Protein AF-A0ABD7GNR4-F1 (afdb_monomer)

pLDDT: mean 85.23, std 10.4, range [52.38, 95.38]

Mean predicted aligned error: 8.14 Å

Structure (mmCIF, N/CA/C/O backbone):
data_AF-A0ABD7GNR4-F1
#
_entry.id   AF-A0ABD7GNR4-F1
#
loop_
_atom_site.group_PDB
_atom_site.id
_atom_site.type_symbol
_atom_site.label_atom_id
_atom_site.label_alt_id
_atom_site.label_comp_id
_atom_site.label_asym_id
_atom_site.label_entity_id
_atom_site.label_seq_id
_atom_site.pdbx_PDB_ins_code
_atom_site.Cartn_x
_atom_site.Cartn_y
_atom_site.Cartn_z
_atom_site.occupancy
_atom_site.B_iso_or_equiv
_atom_site.auth_seq_id
_atom_site.auth_comp_id
_atom_site.auth_asym_id
_atom_site.auth_atom_id
_atom_site.pdbx_PDB_model_num
ATOM 1 N N . LEU A 1 1 ? -12.129 -24.718 -8.463 1.00 57.41 1 LEU A N 1
ATOM 2 C CA . LEU A 1 1 ? -11.884 -23.586 -9.391 1.00 57.41 1 LEU A CA 1
ATOM 3 C C . LEU A 1 1 ? -12.313 -22.224 -8.818 1.00 57.41 1 LEU A C 1
ATOM 5 O O . LEU A 1 1 ? -11.489 -21.324 -8.818 1.00 57.41 1 LEU A O 1
ATOM 9 N N . LEU A 1 2 ? -13.518 -22.052 -8.244 1.00 62.28 2 LEU A N 1
ATOM 10 C CA . LEU A 1 2 ? -13.948 -20.755 -7.667 1.00 62.28 2 LEU A CA 1
ATOM 11 C C . LEU A 1 2 ? -13.196 -20.287 -6.398 1.00 62.28 2 LEU A C 1
ATOM 13 O O . LEU A 1 2 ? -13.143 -19.090 -6.148 1.00 62.28 2 LEU A O 1
ATOM 17 N N . LYS A 1 3 ? -12.598 -21.189 -5.605 1.00 74.62 3 LYS A N 1
ATOM 18 C CA . LYS A 1 3 ? -11.896 -20.822 -4.354 1.00 74.62 3 LYS A CA 1
ATOM 19 C C . LYS A 1 3 ? -10.524 -20.158 -4.566 1.00 74.62 3 LYS A C 1
ATOM 21 O O . LYS A 1 3 ? -10.056 -19.463 -3.680 1.00 74.62 3 LYS A O 1
ATOM 26 N N . ALA A 1 4 ? -9.898 -20.338 -5.732 1.00 82.62 4 ALA A N 1
ATOM 27 C CA . ALA A 1 4 ? -8.558 -19.817 -6.035 1.00 82.62 4 ALA A CA 1
ATOM 28 C C . ALA A 1 4 ? -8.580 -18.588 -6.962 1.00 82.62 4 ALA A C 1
ATOM 30 O O . ALA A 1 4 ? -7.553 -18.226 -7.526 1.00 82.62 4 ALA A O 1
ATOM 31 N N . ARG A 1 5 ? -9.744 -17.947 -7.140 1.00 89.81 5 ARG A N 1
ATOM 32 C CA . ARG A 1 5 ? -9.934 -16.830 -8.083 1.00 89.81 5 ARG A CA 1
ATOM 33 C C . ARG A 1 5 ? -8.892 -15.725 -7.915 1.00 89.81 5 ARG A C 1
ATOM 35 O O . ARG A 1 5 ? -8.344 -15.271 -8.910 1.00 89.81 5 ARG A O 1
ATOM 42 N N . THR A 1 6 ? -8.567 -15.359 -6.677 1.00 90.44 6 THR A N 1
ATOM 43 C CA . THR A 1 6 ? -7.576 -14.318 -6.373 1.00 90.44 6 THR A CA 1
ATOM 44 C C . THR A 1 6 ? -6.160 -14.729 -6.774 1.00 90.44 6 THR A C 1
ATOM 46 O O . THR A 1 6 ? -5.441 -13.938 -7.369 1.00 90.44 6 THR A O 1
ATOM 49 N N . PHE A 1 7 ? -5.775 -15.984 -6.524 1.00 90.44 7 PHE A N 1
ATOM 50 C CA . PHE A 1 7 ? -4.470 -16.512 -6.936 1.00 90.44 7 PHE A CA 1
ATOM 51 C C . PHE A 1 7 ? -4.357 -16.656 -8.455 1.00 90.44 7 PHE A C 1
ATOM 53 O O . PHE A 1 7 ? -3.313 -16.357 -9.026 1.00 90.44 7 PHE A O 1
ATOM 60 N N . ILE A 1 8 ? -5.438 -17.071 -9.119 1.00 93.00 8 ILE A N 1
ATOM 61 C CA . ILE A 1 8 ? -5.497 -17.156 -10.583 1.00 93.00 8 ILE A CA 1
ATOM 62 C C . ILE A 1 8 ? -5.372 -15.755 -11.195 1.00 93.00 8 ILE A C 1
ATOM 64 O O . ILE A 1 8 ? -4.596 -15.564 -12.128 1.00 93.00 8 ILE A O 1
ATOM 68 N N . ALA A 1 9 ? -6.086 -14.768 -10.647 1.00 92.38 9 ALA A N 1
ATOM 69 C CA . ALA A 1 9 ? -5.980 -13.376 -11.074 1.00 92.38 9 ALA A CA 1
ATOM 70 C C . ALA A 1 9 ? -4.562 -12.822 -10.862 1.00 92.38 9 ALA A C 1
ATOM 72 O O . ALA A 1 9 ? -4.012 -12.206 -11.769 1.00 92.38 9 ALA A O 1
ATOM 73 N N . LEU A 1 10 ? -3.943 -13.099 -9.709 1.00 91.25 10 LEU A N 1
ATOM 74 C CA . LEU A 1 10 ? -2.566 -12.699 -9.416 1.00 91.25 10 LEU A CA 1
ATOM 75 C C . LEU A 1 10 ? -1.579 -13.275 -10.440 1.00 91.25 10 LEU A C 1
ATOM 77 O O . LEU A 1 10 ? -0.775 -12.532 -10.997 1.00 91.25 10 LEU A O 1
ATOM 81 N N . LEU A 1 11 ? -1.663 -14.578 -10.725 1.00 92.75 11 LEU A N 1
ATOM 82 C CA . LEU A 1 11 ? -0.792 -15.232 -11.706 1.00 92.75 11 LEU A CA 1
ATOM 83 C C . LEU A 1 11 ? -0.967 -14.652 -13.113 1.00 92.75 11 LEU A C 1
ATOM 85 O O . LEU A 1 11 ? 0.026 -14.426 -13.801 1.00 92.75 11 LEU A O 1
ATOM 89 N N . LEU A 1 12 ? -2.206 -14.370 -13.527 1.00 94.44 12 LEU A N 1
ATOM 90 C CA . LEU A 1 12 ? -2.481 -13.736 -14.819 1.00 94.44 12 LEU A CA 1
ATOM 91 C C . LEU A 1 12 ? -1.874 -12.334 -14.914 1.00 94.44 12 LEU A C 1
ATOM 93 O O . LEU A 1 12 ? -1.253 -12.006 -15.923 1.00 94.44 12 LEU A O 1
ATOM 97 N N . VAL A 1 13 ? -2.018 -11.522 -13.865 1.00 93.25 13 VAL A N 1
ATOM 98 C CA . VAL A 1 13 ? -1.455 -10.167 -13.827 1.00 93.25 13 VAL A CA 1
ATOM 99 C C . VAL A 1 13 ? 0.075 -10.210 -13.860 1.00 93.25 13 VAL A C 1
ATOM 101 O O . VAL A 1 13 ? 0.683 -9.479 -14.641 1.00 93.25 13 VAL A O 1
ATOM 104 N N . ILE A 1 14 ? 0.704 -11.099 -13.086 1.00 92.75 14 ILE A N 1
ATOM 105 C CA . ILE A 1 14 ? 2.166 -11.274 -13.094 1.00 92.75 14 ILE A CA 1
ATOM 106 C C . ILE A 1 14 ? 2.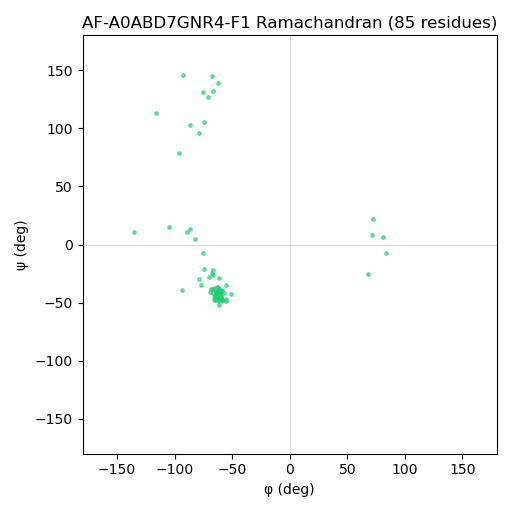654 -11.689 -14.487 1.00 92.75 14 ILE A C 1
ATOM 108 O O . ILE A 1 14 ? 3.611 -11.105 -14.992 1.00 92.75 14 ILE A O 1
ATOM 112 N N . ALA A 1 15 ? 1.993 -12.658 -15.127 1.00 93.94 15 ALA A N 1
ATOM 113 C CA . ALA A 1 15 ? 2.360 -13.114 -16.466 1.00 93.94 15 ALA A CA 1
ATOM 114 C C . ALA A 1 15 ? 2.226 -11.994 -17.510 1.00 93.94 15 ALA A C 1
ATOM 116 O O . ALA A 1 15 ? 3.120 -11.807 -18.333 1.00 93.94 15 ALA A O 1
ATOM 117 N N . PHE A 1 16 ? 1.146 -11.212 -17.445 1.00 95.38 16 PHE A N 1
ATOM 118 C CA . PHE A 1 16 ? 0.920 -10.082 -18.343 1.00 95.38 16 PHE A CA 1
ATOM 119 C C . PHE A 1 16 ? 2.011 -9.009 -18.208 1.00 95.38 16 PHE A C 1
ATOM 121 O O . PHE A 1 16 ? 2.648 -8.641 -19.199 1.00 95.38 16 PHE A O 1
ATOM 128 N N . PHE A 1 17 ? 2.281 -8.542 -16.986 1.00 92.12 17 PHE A N 1
ATOM 129 C CA . PHE A 1 17 ? 3.287 -7.501 -16.756 1.00 92.12 17 PHE A CA 1
ATOM 130 C C . PHE A 1 17 ? 4.719 -7.990 -16.976 1.00 92.12 17 PHE A C 1
ATOM 132 O O . PHE A 1 17 ? 5.560 -7.205 -17.406 1.00 92.12 17 PHE A O 1
ATOM 139 N N . SER A 1 18 ? 4.986 -9.284 -16.779 1.00 90.75 18 SER A N 1
ATOM 140 C CA . SER A 1 18 ? 6.284 -9.878 -17.103 1.00 90.75 18 SER A CA 1
ATOM 141 C C . SER A 1 18 ? 6.637 -9.785 -18.589 1.00 90.75 18 SER A C 1
ATOM 143 O O . SER A 1 18 ? 7.824 -9.784 -18.908 1.00 90.75 18 SER A O 1
ATOM 145 N N . VAL A 1 19 ? 5.648 -9.755 -19.487 1.00 94.00 19 VAL A N 1
ATOM 146 C CA . VAL A 1 19 ? 5.880 -9.637 -20.938 1.00 94.00 19 VAL A CA 1
ATOM 147 C C . VAL A 1 19 ? 5.817 -8.180 -21.391 1.00 94.00 19 VAL A C 1
ATOM 149 O O . VAL A 1 19 ? 6.602 -7.767 -22.239 1.00 94.00 19 VAL A O 1
ATOM 152 N N . MET A 1 20 ? 4.895 -7.395 -20.830 1.00 94.38 20 MET A N 1
ATOM 153 C CA . MET A 1 20 ? 4.653 -6.014 -21.263 1.00 94.38 20 MET A CA 1
ATOM 154 C C . MET A 1 20 ? 5.683 -5.015 -20.734 1.00 94.38 20 MET A C 1
ATOM 156 O O . MET A 1 20 ? 5.931 -4.001 -21.385 1.00 94.38 20 MET A O 1
ATOM 160 N N . VAL A 1 21 ? 6.268 -5.267 -19.559 1.00 91.12 21 VAL A N 1
ATOM 161 C CA . VAL A 1 21 ? 7.172 -4.321 -18.899 1.00 91.12 21 VAL A CA 1
ATOM 162 C C . VAL A 1 21 ? 8.578 -4.917 -18.804 1.00 91.12 21 VAL A C 1
ATOM 164 O O . VAL A 1 21 ? 8.795 -5.878 -18.056 1.00 91.12 21 VAL A O 1
ATOM 167 N N . PRO A 1 22 ? 9.571 -4.344 -19.512 1.00 85.00 22 PRO A N 1
ATOM 168 C CA . PRO A 1 22 ? 10.954 -4.760 -19.347 1.00 85.00 22 PRO A CA 1
ATOM 169 C C . PRO A 1 22 ? 11.390 -4.483 -17.904 1.00 85.00 22 PRO A C 1
ATOM 171 O O . PRO A 1 22 ? 11.064 -3.448 -17.329 1.00 85.00 22 PRO A O 1
ATOM 174 N N . ASN A 1 23 ? 12.135 -5.412 -17.310 1.00 88.69 23 ASN A N 1
ATOM 175 C CA . ASN A 1 23 ? 12.595 -5.369 -15.916 1.00 88.69 23 ASN A CA 1
ATOM 176 C C . ASN A 1 23 ? 11.527 -5.587 -14.827 1.00 88.69 23 ASN A C 1
ATOM 178 O O . ASN A 1 23 ? 11.850 -5.451 -13.643 1.00 88.69 23 ASN A O 1
ATOM 182 N N . PHE A 1 24 ? 10.290 -5.963 -15.166 1.00 90.00 24 PHE A N 1
ATOM 183 C CA . PHE A 1 24 ? 9.245 -6.218 -14.164 1.00 90.00 24 PHE A CA 1
ATOM 184 C C . PHE A 1 24 ? 9.659 -7.266 -13.116 1.00 90.00 24 PHE A C 1
ATOM 186 O O . PHE A 1 24 ? 9.543 -7.024 -11.918 1.00 90.00 24 PHE A O 1
ATOM 193 N N . LEU A 1 25 ? 10.219 -8.398 -13.559 1.00 90.00 25 LEU A N 1
ATOM 194 C CA . LEU A 1 25 ? 10.665 -9.492 -12.684 1.00 90.00 25 LEU A CA 1
ATOM 195 C C . LEU A 1 25 ? 12.100 -9.337 -12.153 1.00 90.00 25 LEU A C 1
ATOM 197 O O . LEU A 1 25 ? 12.676 -10.294 -11.637 1.00 90.00 25 LEU A O 1
ATOM 201 N N . THR A 1 26 ? 12.714 -8.160 -12.277 1.00 93.69 26 THR A N 1
ATOM 202 C CA . THR A 1 26 ? 14.036 -7.948 -11.672 1.00 93.69 26 THR A CA 1
ATOM 203 C C . THR A 1 26 ? 13.932 -7.961 -10.151 1.00 93.69 26 THR A C 1
ATOM 205 O O . THR A 1 26 ? 12.955 -7.474 -9.583 1.00 93.69 26 THR A O 1
ATOM 208 N N . ALA A 1 27 ? 14.960 -8.484 -9.473 1.00 91.06 27 ALA A N 1
ATOM 209 C CA . ALA A 1 27 ? 14.981 -8.568 -8.011 1.00 91.06 27 ALA A CA 1
ATOM 210 C C . ALA A 1 27 ? 14.772 -7.198 -7.342 1.00 91.06 27 ALA A C 1
ATOM 212 O O . ALA A 1 27 ? 14.104 -7.109 -6.319 1.00 91.06 27 ALA A O 1
ATOM 213 N N . SER A 1 28 ? 15.290 -6.127 -7.949 1.00 91.31 28 SER A N 1
ATOM 214 C CA . SER A 1 28 ? 15.132 -4.765 -7.436 1.00 91.31 28 SER A CA 1
ATOM 215 C C . SER A 1 28 ? 13.671 -4.295 -7.486 1.00 91.31 28 SER A C 1
ATOM 217 O O . SER A 1 28 ? 13.137 -3.867 -6.464 1.00 91.31 28 SER A O 1
ATOM 219 N N . ASN A 1 29 ? 12.979 -4.479 -8.620 1.00 91.19 29 ASN A N 1
ATOM 220 C CA . ASN A 1 29 ? 11.550 -4.158 -8.725 1.00 91.19 29 ASN A CA 1
ATOM 221 C C . ASN A 1 29 ? 10.702 -5.029 -7.797 1.00 91.19 29 ASN A C 1
ATOM 223 O O . ASN A 1 29 ? 9.825 -4.519 -7.105 1.00 91.19 29 ASN A O 1
ATOM 227 N N . LEU A 1 30 ? 10.982 -6.332 -7.726 1.00 91.94 30 LEU A N 1
ATOM 228 C CA . LEU A 1 30 ? 10.254 -7.239 -6.838 1.00 91.94 30 LEU A CA 1
ATOM 229 C C . LEU A 1 30 ? 10.402 -6.841 -5.366 1.00 91.94 30 LEU A C 1
ATOM 231 O O . LEU A 1 30 ? 9.420 -6.883 -4.624 1.00 91.94 30 LEU A O 1
ATOM 235 N N . LEU A 1 31 ? 11.598 -6.417 -4.948 1.00 94.00 31 LEU A N 1
ATOM 236 C CA . LEU A 1 31 ? 11.842 -5.919 -3.596 1.00 94.00 31 LEU A CA 1
ATOM 237 C C . LEU A 1 31 ? 11.053 -4.641 -3.315 1.00 94.00 31 LEU A C 1
ATOM 239 O O . LEU A 1 31 ? 10.381 -4.580 -2.289 1.00 94.00 31 LEU A O 1
ATOM 243 N N . ILE A 1 32 ? 11.082 -3.659 -4.219 1.00 91.81 32 ILE A N 1
ATOM 244 C CA . ILE A 1 32 ? 10.345 -2.396 -4.051 1.00 91.81 32 ILE A CA 1
ATOM 245 C C . ILE A 1 32 ? 8.836 -2.660 -3.957 1.00 91.81 32 ILE A C 1
ATOM 247 O O . ILE A 1 32 ? 8.177 -2.191 -3.028 1.00 91.81 32 ILE A O 1
ATOM 251 N N . MET A 1 33 ? 8.292 -3.471 -4.868 1.00 92.38 33 MET A N 1
ATOM 252 C CA . MET A 1 33 ? 6.866 -3.809 -4.884 1.00 92.38 33 MET A CA 1
ATOM 253 C C . MET A 1 33 ? 6.449 -4.575 -3.624 1.00 92.38 33 MET A C 1
ATOM 255 O O . MET A 1 33 ? 5.426 -4.264 -3.014 1.00 92.38 33 MET A O 1
ATOM 259 N N . THR A 1 34 ? 7.254 -5.551 -3.196 1.00 92.44 34 THR A N 1
ATOM 260 C CA . THR A 1 34 ? 6.960 -6.341 -1.990 1.00 92.44 34 THR A CA 1
ATOM 261 C C . THR A 1 34 ? 7.056 -5.485 -0.730 1.00 92.44 34 THR A C 1
ATOM 263 O O . THR A 1 34 ? 6.218 -5.629 0.155 1.00 92.44 34 THR A O 1
ATOM 266 N N . GLN A 1 35 ? 8.016 -4.558 -0.650 1.00 94.00 35 GLN A N 1
ATOM 267 C CA . GLN A 1 35 ? 8.119 -3.607 0.461 1.00 94.00 35 GLN A CA 1
ATOM 268 C C . GLN A 1 35 ? 6.893 -2.695 0.538 1.00 94.00 35 GLN A C 1
ATOM 270 O O . GLN A 1 35 ? 6.350 -2.501 1.624 1.00 94.00 35 GLN A O 1
ATOM 275 N N . HIS A 1 36 ? 6.409 -2.192 -0.599 1.00 90.62 36 HIS A N 1
ATOM 276 C CA . HIS A 1 36 ? 5.198 -1.375 -0.635 1.00 90.62 36 HIS A CA 1
ATOM 277 C C . HIS A 1 36 ? 3.984 -2.139 -0.081 1.00 90.62 36 HIS A C 1
ATOM 279 O O . HIS A 1 36 ? 3.288 -1.649 0.809 1.00 90.62 36 HIS A O 1
ATOM 285 N N . VAL A 1 37 ? 3.788 -3.385 -0.527 1.00 93.00 37 VAL A N 1
ATOM 286 C CA . VAL A 1 37 ? 2.714 -4.257 -0.022 1.00 93.00 37 VAL A CA 1
ATOM 287 C C . VAL A 1 37 ? 2.908 -4.601 1.457 1.00 93.00 37 VAL A C 1
ATOM 289 O O . VAL A 1 37 ? 1.932 -4.626 2.206 1.00 93.00 37 VAL A O 1
ATOM 292 N N . ALA A 1 38 ? 4.143 -4.837 1.906 1.00 94.81 38 ALA A N 1
ATOM 293 C CA . ALA A 1 38 ? 4.445 -5.145 3.3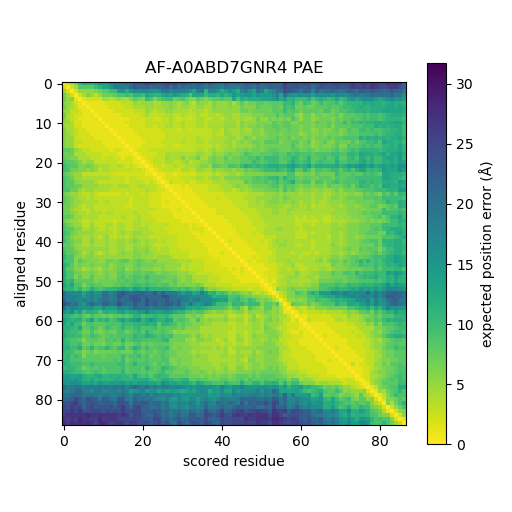01 1.00 94.81 38 ALA A CA 1
ATOM 294 C C . ALA A 1 38 ? 4.068 -3.990 4.243 1.00 94.81 38 ALA A C 1
ATOM 296 O O . ALA A 1 38 ? 3.482 -4.240 5.296 1.00 94.81 38 ALA A O 1
ATOM 297 N N . ILE A 1 39 ? 4.328 -2.737 3.848 1.00 91.44 39 ILE A N 1
ATOM 298 C CA . ILE A 1 39 ? 3.938 -1.546 4.621 1.00 91.44 39 ILE A CA 1
ATOM 299 C C . ILE A 1 39 ? 2.411 -1.481 4.767 1.00 91.44 39 ILE A C 1
ATOM 301 O O . ILE A 1 39 ? 1.898 -1.334 5.879 1.00 91.44 39 ILE A O 1
ATOM 305 N N . THR A 1 40 ? 1.666 -1.649 3.670 1.00 90.19 40 THR A N 1
ATOM 306 C CA . THR A 1 40 ? 0.194 -1.652 3.708 1.00 90.19 40 THR A CA 1
ATOM 307 C C . THR A 1 40 ? -0.363 -2.840 4.496 1.00 90.19 40 THR A C 1
ATOM 309 O O . THR A 1 40 ? -1.335 -2.685 5.233 1.00 90.19 40 THR A O 1
ATOM 312 N 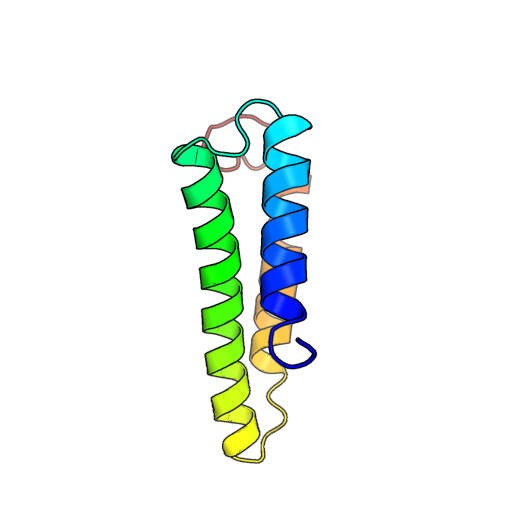N . GLY A 1 41 ? 0.256 -4.017 4.388 1.00 91.25 41 GLY A N 1
ATOM 313 C CA . GLY A 1 41 ? -0.128 -5.208 5.145 1.00 91.25 41 GLY A CA 1
ATOM 314 C C . GLY A 1 41 ? 0.070 -5.033 6.651 1.00 91.25 41 GLY A C 1
ATOM 315 O O . GLY A 1 41 ? -0.820 -5.370 7.429 1.00 91.25 41 GLY A O 1
ATOM 316 N N . LEU A 1 42 ? 1.191 -4.438 7.067 1.00 91.56 42 LEU A N 1
ATOM 317 C CA . LEU A 1 42 ? 1.459 -4.128 8.472 1.00 91.56 42 LEU A CA 1
ATOM 318 C C . LEU A 1 42 ? 0.439 -3.124 9.033 1.00 91.56 42 LEU A C 1
ATOM 320 O O . LEU A 1 42 ? -0.100 -3.334 10.121 1.00 91.56 42 LEU A O 1
ATOM 324 N N . LEU A 1 43 ? 0.117 -2.078 8.263 1.00 89.38 43 LEU A N 1
ATOM 325 C CA . LEU A 1 43 ? -0.946 -1.124 8.601 1.00 89.38 43 LEU A CA 1
ATOM 326 C C . LEU A 1 43 ? -2.310 -1.812 8.737 1.00 89.38 43 LEU A C 1
ATOM 328 O O . LEU A 1 43 ? -3.040 -1.550 9.693 1.00 89.38 43 LEU A O 1
ATOM 332 N N . ALA A 1 44 ? -2.647 -2.716 7.814 1.00 89.44 44 ALA A N 1
ATOM 333 C CA . ALA A 1 44 ? -3.899 -3.465 7.852 1.00 89.44 44 ALA A CA 1
ATOM 334 C C . ALA A 1 44 ? -4.018 -4.322 9.119 1.00 89.44 44 ALA A C 1
ATOM 336 O O . ALA A 1 44 ? -5.074 -4.321 9.749 1.00 89.44 44 ALA A O 1
ATOM 337 N N . ILE A 1 45 ? -2.936 -4.987 9.539 1.00 91.12 45 ILE A N 1
ATOM 338 C CA . ILE A 1 45 ? -2.900 -5.750 10.796 1.00 91.12 45 ILE A CA 1
ATOM 339 C C . ILE A 1 45 ? -3.185 -4.828 11.989 1.00 91.12 45 ILE A C 1
ATOM 341 O O . ILE A 1 45 ? -4.050 -5.148 12.807 1.00 91.12 45 ILE A O 1
ATOM 345 N N . GLY A 1 46 ? -2.534 -3.662 12.059 1.00 88.00 46 GLY A N 1
ATOM 346 C CA . GLY A 1 46 ? -2.792 -2.664 13.103 1.00 88.00 46 GLY A CA 1
ATOM 347 C C . GLY A 1 46 ? -4.264 -2.250 13.166 1.00 88.00 46 GLY A C 1
ATOM 348 O O . GLY A 1 46 ? -4.880 -2.331 14.225 1.00 88.00 46 GLY A O 1
ATOM 349 N N . MET A 1 47 ? -4.865 -1.918 12.020 1.00 89.75 47 MET A N 1
ATOM 350 C CA . MET A 1 47 ? -6.289 -1.567 11.944 1.00 89.75 47 MET A CA 1
ATOM 351 C C . MET A 1 47 ? -7.204 -2.730 12.358 1.00 89.75 47 MET A C 1
ATOM 353 O O . MET A 1 47 ? -8.207 -2.502 13.033 1.00 89.75 47 MET A O 1
ATOM 357 N N . THR A 1 48 ? -6.861 -3.981 12.025 1.00 89.81 48 THR A N 1
ATOM 358 C CA . THR A 1 48 ? -7.669 -5.141 12.444 1.00 89.81 48 THR A CA 1
ATOM 359 C C . THR A 1 48 ? -7.703 -5.315 13.960 1.00 89.81 48 THR A C 1
ATOM 361 O O . THR A 1 48 ? -8.771 -5.578 14.509 1.00 89.81 48 THR A O 1
ATOM 364 N N . LEU A 1 49 ? -6.575 -5.111 14.651 1.00 87.38 49 LEU A N 1
ATOM 365 C CA . LEU A 1 49 ? -6.510 -5.209 16.111 1.00 87.38 49 LEU A CA 1
ATOM 3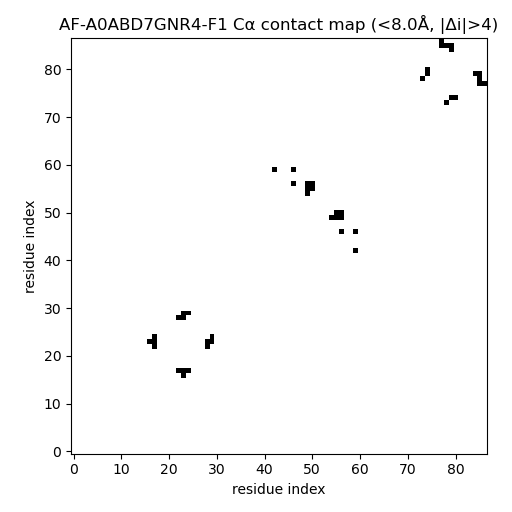66 C C . LEU A 1 49 ? -7.386 -4.156 16.788 1.00 87.38 49 LEU A C 1
ATOM 368 O O . LEU A 1 49 ? -8.021 -4.459 17.795 1.00 87.38 49 LEU A O 1
ATOM 372 N N . VAL A 1 50 ? -7.468 -2.947 16.227 1.00 87.31 50 VAL A N 1
ATOM 373 C CA . VAL A 1 50 ? -8.299 -1.896 16.819 1.00 87.31 50 VAL A CA 1
ATOM 374 C C . VAL A 1 50 ? -9.791 -2.094 16.545 1.00 87.31 50 VAL A C 1
ATOM 376 O O . VAL A 1 50 ? -10.620 -1.855 17.421 1.00 87.31 50 VAL A O 1
ATOM 379 N N . ILE A 1 51 ? -10.151 -2.623 15.374 1.00 89.06 51 ILE A N 1
ATOM 380 C CA . ILE A 1 51 ? -11.540 -3.023 15.105 1.00 89.06 51 ILE A CA 1
ATOM 381 C C . ILE A 1 51 ? -11.992 -4.083 16.124 1.00 89.06 51 ILE A C 1
ATOM 383 O O . ILE A 1 51 ? -13.117 -4.029 16.623 1.00 89.06 51 ILE A O 1
ATOM 387 N N . LEU A 1 52 ? -11.108 -5.023 16.481 1.00 89.06 52 LEU A N 1
ATOM 388 C CA . LEU A 1 52 ? -11.402 -6.063 17.470 1.00 89.06 52 LEU A CA 1
ATOM 389 C C . LEU A 1 52 ? -11.605 -5.521 18.894 1.00 89.06 52 LEU A C 1
ATOM 391 O O . LEU A 1 52 ? -12.333 -6.144 19.664 1.00 89.06 52 LEU A O 1
ATOM 395 N N . THR A 1 53 ? -11.022 -4.373 19.255 1.00 84.06 53 THR A N 1
ATOM 396 C CA . THR A 1 53 ? -11.252 -3.734 20.565 1.00 84.06 53 THR A CA 1
ATOM 397 C C . THR A 1 53 ? -12.539 -2.901 20.617 1.00 84.06 53 THR A C 1
ATOM 399 O O . THR A 1 53 ? -12.825 -2.281 21.640 1.00 84.06 53 THR A O 1
ATOM 402 N N . GLY A 1 54 ? -13.353 -2.914 19.552 1.00 77.94 54 GLY A N 1
ATOM 403 C CA . GLY A 1 54 ? -14.632 -2.200 19.476 1.00 77.94 54 GLY A CA 1
ATOM 404 C C . GLY A 1 54 ? -14.499 -0.711 19.146 1.00 77.94 54 GLY A C 1
ATOM 405 O O . GLY A 1 54 ? -15.493 0.014 19.175 1.00 77.94 54 GLY A O 1
ATOM 406 N N . GLY A 1 55 ? -13.287 -0.250 18.827 1.00 77.50 55 GLY A N 1
ATOM 407 C CA . GLY A 1 55 ? -13.026 1.105 18.356 1.00 77.50 55 GLY A CA 1
ATOM 408 C C . GLY A 1 55 ? -13.043 1.193 16.829 1.00 77.50 55 GLY A C 1
ATOM 409 O O . GLY A 1 55 ? -12.592 0.289 16.131 1.00 77.50 55 GLY A O 1
ATOM 410 N N . ILE A 1 56 ? -13.514 2.320 16.293 1.00 75.00 56 ILE A N 1
ATOM 411 C CA . ILE A 1 56 ? -13.252 2.717 14.902 1.00 75.00 56 ILE A CA 1
ATOM 412 C C . ILE A 1 56 ? -12.056 3.665 14.950 1.00 75.00 56 ILE A C 1
ATOM 414 O O . ILE A 1 56 ? -12.218 4.885 14.979 1.00 75.00 56 ILE A O 1
ATOM 418 N N . ASP A 1 57 ? -10.850 3.114 15.073 1.00 75.94 57 ASP A N 1
ATOM 419 C CA . ASP A 1 57 ? -9.658 3.949 15.192 1.00 75.94 57 ASP A CA 1
ATOM 420 C C . ASP A 1 57 ? -9.218 4.486 13.834 1.00 75.94 57 ASP A C 1
ATOM 422 O O . ASP A 1 57 ? -8.522 3.843 13.048 1.00 75.94 57 ASP A O 1
ATOM 426 N N . LEU A 1 58 ? -9.669 5.711 13.577 1.00 75.62 58 LEU A N 1
ATOM 427 C CA . LEU A 1 58 ? -9.303 6.503 12.414 1.00 75.62 58 LEU A CA 1
ATOM 428 C C . LEU A 1 58 ? -7.886 7.097 12.538 1.00 75.62 58 LEU A C 1
ATOM 430 O O . LEU A 1 58 ? -7.391 7.671 11.566 1.00 75.62 58 LEU A O 1
ATOM 434 N N . SER A 1 59 ? -7.210 6.973 13.690 1.00 82.31 59 SER A N 1
ATOM 435 C CA . SER A 1 59 ? -5.906 7.609 13.925 1.00 82.31 59 SER A CA 1
ATOM 436 C C . SER A 1 59 ? -4.828 7.122 12.955 1.00 82.31 59 SER A C 1
ATOM 438 O O . SER A 1 59 ? -4.073 7.942 12.440 1.00 82.31 59 SER A O 1
ATOM 440 N N . VAL A 1 60 ? -4.804 5.830 12.608 1.00 83.00 60 VAL A N 1
ATOM 441 C CA . VAL A 1 60 ? -3.843 5.263 11.642 1.00 83.00 60 VAL A CA 1
ATOM 442 C C . VAL A 1 60 ? -4.004 5.904 10.258 1.00 83.00 60 VAL A C 1
ATOM 444 O O . VAL A 1 60 ? -3.016 6.260 9.613 1.00 83.00 60 VAL A O 1
ATOM 447 N N . GLY A 1 61 ? -5.250 6.117 9.824 1.00 81.56 61 GLY A N 1
ATOM 448 C CA . GLY A 1 61 ? -5.556 6.805 8.568 1.00 81.56 61 GLY A CA 1
ATOM 449 C C . GLY A 1 61 ? -5.221 8.298 8.619 1.00 81.56 61 GLY A C 1
ATOM 450 O O . GLY A 1 61 ? -4.651 8.832 7.668 1.00 81.56 61 GLY A O 1
ATOM 451 N N . ALA A 1 62 ? -5.514 8.963 9.740 1.00 86.50 62 ALA A N 1
ATOM 452 C CA . ALA A 1 62 ? -5.208 10.378 9.941 1.00 86.50 62 ALA A CA 1
ATOM 453 C C . ALA A 1 62 ? -3.693 10.650 9.960 1.00 86.50 62 ALA A C 1
ATOM 455 O O . ALA A 1 62 ? -3.234 11.589 9.310 1.00 86.50 62 ALA A O 1
ATOM 456 N N . VAL A 1 63 ? -2.907 9.808 10.640 1.00 88.38 63 VAL A N 1
ATOM 457 C CA . VAL A 1 63 ? -1.439 9.910 10.675 1.00 88.38 63 VAL A CA 1
ATOM 458 C C . VAL A 1 63 ? -0.856 9.685 9.283 1.00 88.38 63 VAL A C 1
ATOM 460 O O . VAL A 1 63 ? -0.068 10.508 8.823 1.00 88.38 63 VAL A O 1
ATOM 463 N N . ALA A 1 64 ? -1.291 8.643 8.566 1.00 87.31 64 ALA A N 1
ATOM 464 C CA . ALA A 1 64 ? -0.848 8.402 7.192 1.00 87.31 64 ALA A CA 1
ATOM 465 C C . ALA A 1 64 ? -1.192 9.580 6.256 1.00 87.31 64 ALA A C 1
ATOM 467 O O . ALA A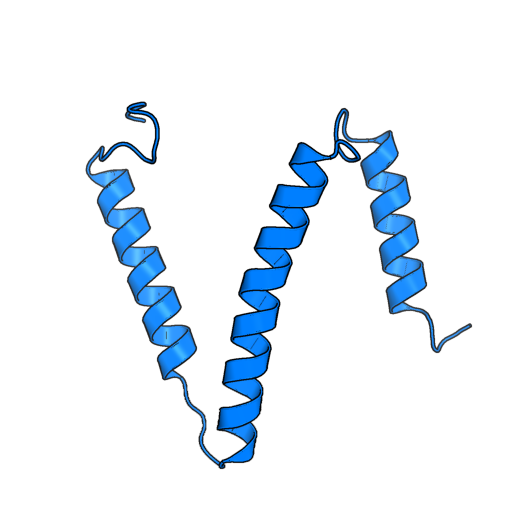 1 64 ? -0.361 9.987 5.442 1.00 87.31 64 ALA A O 1
ATOM 468 N N . GLY A 1 65 ? -2.382 10.172 6.412 1.00 89.12 65 GLY A N 1
ATOM 469 C CA . GLY A 1 65 ? -2.809 11.354 5.661 1.00 89.12 65 GLY A CA 1
ATOM 470 C C . GLY A 1 65 ? -1.955 12.592 5.946 1.00 89.12 65 GLY A C 1
ATOM 471 O O . GLY A 1 65 ? -1.512 13.259 5.011 1.00 89.12 65 GLY A O 1
ATOM 472 N N . ILE A 1 66 ? -1.661 12.876 7.219 1.00 92.56 66 ILE A N 1
ATOM 473 C CA . ILE A 1 66 ? -0.779 13.990 7.605 1.00 92.56 66 ILE A CA 1
ATOM 474 C C . ILE A 1 66 ? 0.643 13.758 7.087 1.00 92.56 66 ILE A C 1
ATOM 476 O O . ILE A 1 66 ? 1.228 14.679 6.522 1.00 92.56 66 ILE A O 1
ATOM 480 N N . CYS A 1 67 ? 1.186 12.542 7.195 1.00 90.06 67 CYS A N 1
ATOM 481 C CA . CYS A 1 67 ? 2.491 12.208 6.622 1.00 90.06 67 CYS A CA 1
ATOM 482 C C . CYS A 1 67 ? 2.531 12.465 5.108 1.00 90.06 67 CYS A C 1
ATOM 484 O O . CYS A 1 67 ? 3.505 13.034 4.618 1.00 90.06 67 CYS A O 1
ATOM 486 N N . GLY A 1 68 ? 1.468 12.110 4.379 1.00 88.44 68 GLY A N 1
ATOM 487 C CA . GLY A 1 68 ? 1.342 12.392 2.948 1.00 88.44 68 GLY A CA 1
ATOM 488 C C . GLY A 1 68 ? 1.283 13.888 2.631 1.00 88.44 68 GLY A C 1
ATOM 489 O O . GLY A 1 68 ? 1.995 14.350 1.741 1.00 88.44 68 GLY A O 1
ATOM 490 N N . MET A 1 69 ? 0.495 14.663 3.386 1.00 92.25 69 MET A N 1
ATOM 491 C CA . MET A 1 69 ? 0.430 16.123 3.227 1.00 92.25 69 MET A CA 1
ATOM 492 C C . MET A 1 69 ? 1.777 16.788 3.507 1.00 92.25 69 MET A C 1
ATOM 494 O O . MET A 1 69 ? 2.194 17.656 2.747 1.00 92.25 69 MET A O 1
ATOM 498 N N . VAL A 1 70 ? 2.476 16.366 4.563 1.00 90.81 70 VAL A N 1
ATOM 499 C CA . VAL A 1 70 ? 3.804 16.885 4.904 1.00 90.81 70 VAL A CA 1
ATOM 500 C C . VAL A 1 70 ? 4.820 16.505 3.828 1.00 90.81 70 VAL A C 1
ATOM 502 O O . VAL A 1 70 ? 5.549 17.376 3.368 1.00 90.81 70 VAL A O 1
ATOM 505 N N . ALA A 1 71 ? 4.837 15.254 3.361 1.00 87.94 71 ALA A N 1
ATOM 506 C CA . ALA A 1 71 ? 5.713 14.829 2.267 1.00 87.94 71 ALA A CA 1
ATOM 507 C C . ALA A 1 71 ? 5.453 15.624 0.975 1.00 87.94 71 ALA A C 1
ATOM 509 O O . ALA A 1 71 ? 6.396 16.095 0.341 1.00 87.94 71 ALA A O 1
ATOM 510 N N . GLY A 1 72 ? 4.182 15.836 0.619 1.00 87.06 72 GLY A N 1
ATOM 511 C CA . GLY A 1 72 ? 3.789 16.671 -0.517 1.00 87.06 72 GLY A CA 1
ATOM 512 C C . GLY A 1 72 ? 4.192 18.137 -0.342 1.00 87.06 72 GLY A C 1
ATOM 513 O O . GLY A 1 72 ? 4.722 18.742 -1.270 1.00 87.06 72 GLY A O 1
ATOM 514 N N . ALA A 1 73 ? 4.019 18.694 0.858 1.00 88.94 73 ALA A N 1
ATOM 515 C CA . ALA A 1 73 ? 4.442 20.055 1.169 1.00 88.94 73 ALA A CA 1
ATOM 516 C C . ALA A 1 73 ? 5.966 20.212 1.047 1.00 88.94 73 ALA A C 1
ATOM 518 O O . ALA A 1 73 ? 6.437 21.161 0.422 1.00 88.94 73 ALA A O 1
ATOM 519 N N . LEU A 1 74 ? 6.743 19.269 1.584 1.00 86.25 74 LEU A N 1
ATOM 520 C CA . LEU A 1 74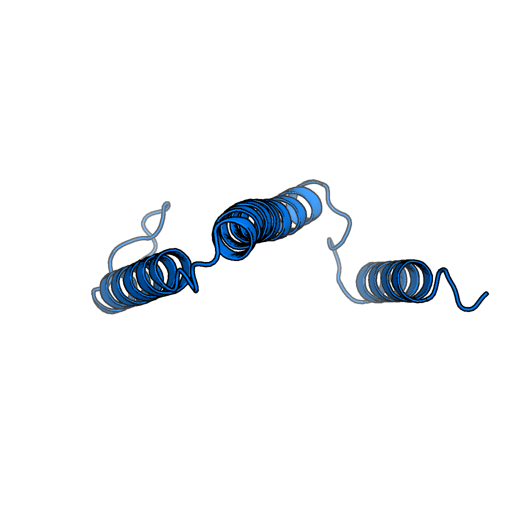 ? 8.206 19.265 1.476 1.00 86.25 74 LEU A CA 1
ATOM 521 C C . LEU A 1 74 ? 8.646 19.202 0.003 1.00 86.25 74 LEU A C 1
ATOM 523 O O . LEU A 1 74 ? 9.499 19.985 -0.409 1.00 86.25 74 LEU A O 1
ATOM 527 N N . LEU A 1 75 ? 7.994 18.357 -0.802 1.00 83.69 75 LEU A N 1
ATOM 528 C CA . LEU A 1 75 ? 8.207 18.279 -2.250 1.00 83.69 75 LEU A CA 1
ATOM 529 C C . LEU A 1 75 ? 7.934 19.613 -2.958 1.00 83.69 75 LEU A C 1
ATOM 531 O O . LEU A 1 75 ? 8.763 20.073 -3.736 1.00 83.69 75 LEU A O 1
ATOM 535 N N . THR A 1 76 ? 6.811 20.276 -2.663 1.00 83.06 76 THR A N 1
ATOM 536 C CA . THR A 1 76 ? 6.488 21.585 -3.269 1.00 83.06 76 THR A CA 1
ATOM 537 C C . THR A 1 76 ? 7.431 22.712 -2.846 1.00 83.06 76 THR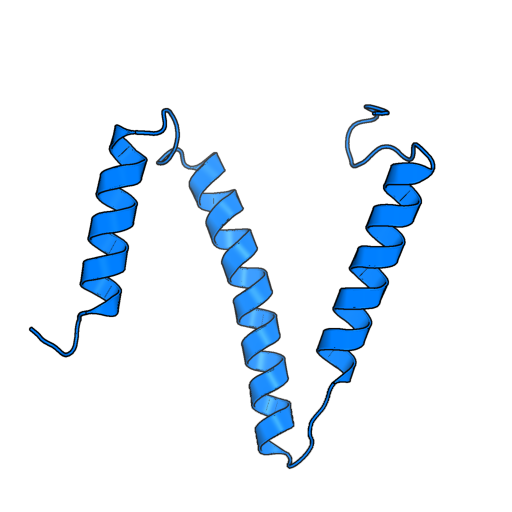 A C 1
ATOM 539 O O . THR A 1 76 ? 7.552 23.701 -3.560 1.00 83.06 76 THR A O 1
ATOM 542 N N . ASN A 1 77 ? 8.113 22.567 -1.708 1.00 83.69 77 ASN A N 1
ATOM 543 C CA . ASN A 1 77 ? 9.120 23.518 -1.236 1.00 83.69 77 ASN A CA 1
ATOM 544 C C . ASN A 1 77 ? 10.536 23.191 -1.754 1.00 83.69 77 ASN A C 1
ATOM 546 O O . ASN A 1 77 ? 11.506 23.782 -1.284 1.00 83.69 77 ASN A O 1
ATOM 550 N N . GLY A 1 78 ? 10.669 22.263 -2.711 1.00 75.25 78 GLY A N 1
ATOM 551 C CA . GLY A 1 78 ? 11.940 21.938 -3.361 1.00 75.25 78 GLY A CA 1
ATOM 552 C C . GLY A 1 78 ? 12.920 21.172 -2.472 1.00 75.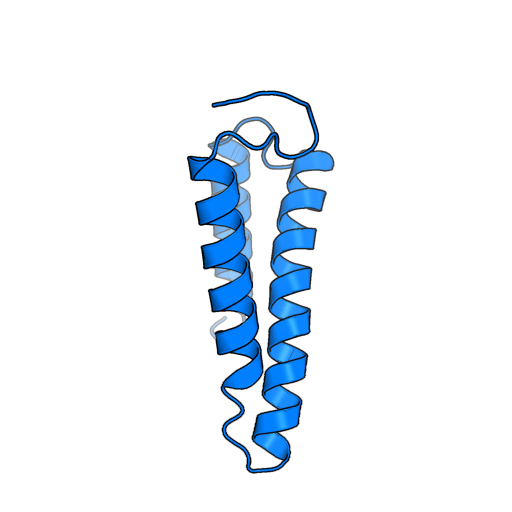25 78 GLY A C 1
ATOM 553 O O . GLY A 1 78 ? 14.125 21.219 -2.711 1.00 75.25 78 GLY A O 1
ATOM 554 N N . LEU A 1 79 ? 12.441 20.486 -1.426 1.00 76.25 79 LEU A N 1
ATOM 555 C CA . LEU A 1 79 ? 13.321 19.680 -0.582 1.00 76.25 79 LEU A CA 1
ATOM 556 C C . LEU A 1 79 ? 13.716 18.375 -1.289 1.00 76.25 79 LEU A C 1
ATOM 558 O O . LEU A 1 79 ? 12.841 17.653 -1.775 1.00 76.25 79 LEU A O 1
ATOM 562 N N . PRO A 1 80 ? 15.019 18.038 -1.314 1.00 68.69 80 PRO A N 1
ATOM 563 C CA . PRO A 1 80 ? 15.506 16.866 -2.021 1.00 68.69 80 PRO A CA 1
ATOM 564 C C . PRO A 1 80 ? 15.076 15.582 -1.309 1.00 68.69 80 PRO A C 1
ATOM 566 O O . PRO A 1 80 ? 15.356 15.379 -0.125 1.00 68.69 80 PRO A O 1
ATOM 569 N N . LEU A 1 81 ? 14.440 14.674 -2.048 1.00 68.38 81 LEU A N 1
ATOM 570 C CA . LEU A 1 81 ? 14.130 13.339 -1.551 1.00 68.38 81 LEU A CA 1
ATOM 571 C C . LEU A 1 81 ? 15.317 12.413 -1.811 1.00 68.38 81 LEU A C 1
ATO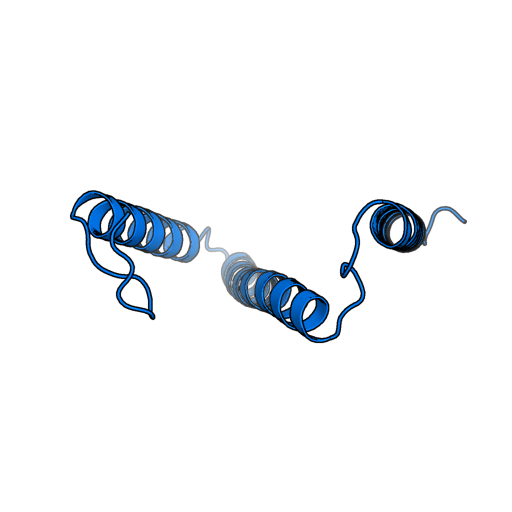M 573 O O . LEU A 1 81 ? 15.539 11.944 -2.923 1.00 68.38 81 LEU A O 1
ATOM 577 N N . TRP A 1 82 ? 16.071 12.150 -0.745 1.00 67.31 82 TRP A N 1
ATOM 578 C CA . TRP A 1 82 ? 17.078 11.091 -0.626 1.00 67.31 82 TRP A CA 1
ATOM 579 C C . TRP A 1 82 ? 18.356 11.236 -1.484 1.00 67.31 82 TRP A C 1
ATOM 581 O O . TRP A 1 82 ? 19.390 10.755 -1.036 1.00 67.31 82 TRP A O 1
ATOM 591 N N . ASN A 1 83 ? 18.349 11.948 -2.624 1.00 57.78 83 ASN A N 1
ATOM 592 C CA . ASN A 1 83 ? 19.509 12.044 -3.538 1.00 57.78 83 ASN A CA 1
ATOM 593 C C . ASN A 1 83 ? 19.865 13.450 -4.079 1.00 57.78 83 ASN A C 1
ATOM 595 O O . ASN A 1 83 ? 20.718 13.557 -4.951 1.00 57.78 83 ASN A O 1
ATOM 599 N N . GLY A 1 84 ? 19.291 14.540 -3.562 1.00 56.53 84 GLY A N 1
ATOM 600 C CA . GLY A 1 84 ? 19.713 15.903 -3.943 1.00 56.53 84 GLY A CA 1
ATOM 601 C C . GLY A 1 84 ? 19.087 16.470 -5.223 1.00 56.53 84 GLY A C 1
ATOM 602 O O . GLY A 1 84 ? 19.241 17.662 -5.473 1.00 56.53 84 GLY A O 1
ATOM 603 N N . ASP A 1 85 ? 18.341 15.671 -5.986 1.00 57.28 85 ASP A N 1
ATOM 604 C CA . ASP A 1 85 ? 17.627 16.160 -7.165 1.00 57.28 85 ASP A CA 1
ATOM 605 C C . ASP A 1 85 ? 16.395 16.963 -6.727 1.00 57.28 85 ASP A C 1
ATOM 607 O O . ASP A 1 85 ? 15.400 16.420 -6.236 1.00 57.28 85 ASP A O 1
ATOM 611 N N . ILE A 1 86 ? 16.504 18.284 -6.860 1.00 56.19 86 ILE A N 1
ATOM 612 C CA . ILE A 1 86 ? 15.364 19.198 -6.865 1.00 56.19 86 ILE A CA 1
ATOM 613 C C . ILE A 1 86 ? 14.547 18.922 -8.133 1.00 56.19 86 ILE A C 1
ATOM 615 O O . ILE A 1 86 ? 15.117 18.787 -9.217 1.00 56.19 86 ILE A O 1
ATOM 619 N N . LEU A 1 87 ? 13.226 18.790 -7.992 1.00 52.38 87 LEU A N 1
ATOM 620 C CA . LEU A 1 87 ? 12.318 18.891 -9.139 1.00 52.38 87 LEU A CA 1
ATOM 621 C C . LEU A 1 87 ? 12.416 20.288 -9.763 1.00 52.38 87 LEU A C 1
ATOM 623 O O . LEU A 1 87 ? 12.525 21.263 -8.983 1.00 52.38 87 LEU A O 1
#

Organism: NCBI:txid1812935

Secondary structure (DSSP, 8-state):
-GGGHHHHHHHHHHHHHHHHSTTTTSHHHHHHHHHHHHHHHHHHHHHHHHHHTT----HHHHHHHHHHHHHHHHHHTT---SS----

Radius of gyration: 18.31 Å; Cα contacts (8 Å, |Δi|>4): 24; chains: 1; bounding box: 34×47×42 Å

Solvent-accessible surface area (backbone atoms only — not comparable to full-atom values): 5114 Å² total; per-residue (Å²): 118,82,90,47,49,69,60,52,51,49,52,50,51,52,57,50,42,55,73,76,35,88,66,49,82,34,70,68,48,47,49,53,55,50,50,55,52,47,56,54,51,54,51,49,53,56,52,51,56,37,49,73,72,76,42,87,69,55,59,66,60,50,52,54,50,50,53,49,52,50,54,49,51,42,50,77,70,51,52,50,75,95,73,69,64,57,125

Foldseek 3Di:
DVVCVVVVVVVVVLVVCPVVPPCCPPPVNVVVVVVVVVVVVVLVVVCVVQVVVVDNPCVSVVVVVVVVVVVVVCLVVQNDDPPNDGD

Sequence (87 aa):
LLKARTFIALLLVIAFFSVMVPNFLTASNLLIMTQHVAITGLLAIGMTLVILTGGIDLSVGAVAGICGMVAGALLTNGLPLWNGDIL